Protein AF-A0A3D2BRE9-F1 (afdb_monomer)

Solvent-accessible surface area (backbone atoms only — not comparable to full-atom values): 9083 Å² total; per-residue (Å²): 138,80,83,76,56,69,71,58,54,54,52,49,55,57,50,47,76,69,38,87,58,37,47,82,47,72,35,68,54,94,92,36,84,35,29,36,36,32,42,36,52,54,60,91,90,40,70,92,50,58,50,38,30,33,51,43,78,72,48,65,41,81,94,50,60,92,70,61,49,66,65,54,53,51,49,54,48,52,51,50,40,50,74,75,64,30,33,29,40,33,40,72,44,55,60,85,46,52,70,59,51,54,51,43,44,76,70,61,36,42,79,79,50,72,42,68,75,59,42,78,56,102,87,41,70,36,36,20,38,33,34,36,30,80,72,48,81,80,78,82,79,78,78,78,77,76,77,80,82,80,84,127

Structure (mmCIF, N/CA/C/O backbone):
data_AF-A0A3D2BRE9-F1
#
_entry.id   AF-A0A3D2BRE9-F1
#
loop_
_atom_site.group_PDB
_atom_site.id
_atom_site.type_symbol
_atom_site.label_atom_id
_atom_site.label_alt_id
_atom_site.label_comp_id
_atom_site.label_asym_id
_atom_site.label_entity_id
_atom_site.label_seq_id
_atom_site.pdbx_PDB_ins_code
_atom_site.Cartn_x
_atom_site.Cartn_y
_atom_site.Cartn_z
_atom_site.occupancy
_atom_site.B_iso_or_equiv
_atom_site.auth_seq_id
_atom_site.auth_comp_id
_atom_site.auth_asym_id
_atom_site.auth_atom_id
_atom_site.pdbx_PDB_model_num
ATOM 1 N N . LEU A 1 1 ? 10.083 -6.958 -15.933 1.00 78.94 1 LEU A N 1
ATOM 2 C CA . LEU A 1 1 ? 9.522 -7.905 -14.923 1.00 78.94 1 LEU A CA 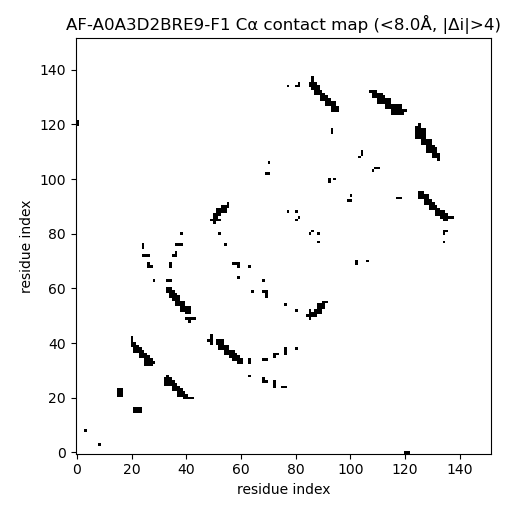1
ATOM 3 C C . LEU A 1 1 ? 8.553 -8.902 -15.558 1.00 78.94 1 LEU A C 1
ATOM 5 O O . LEU A 1 1 ? 7.577 -8.483 -16.173 1.00 78.94 1 LEU A O 1
ATOM 9 N N . SER A 1 2 ? 8.789 -10.200 -15.356 1.00 85.69 2 SER A N 1
ATOM 10 C CA . SER A 1 2 ? 7.902 -11.274 -15.829 1.00 85.69 2 SER A CA 1
ATOM 11 C C . SER A 1 2 ? 6.843 -11.644 -14.779 1.00 85.69 2 SER A C 1
ATOM 13 O O . SER A 1 2 ? 7.162 -11.668 -13.587 1.00 85.69 2 SER A O 1
ATOM 15 N N . PRO A 1 3 ? 5.593 -11.956 -15.176 1.00 85.88 3 PRO A N 1
ATOM 16 C CA . PRO A 1 3 ? 4.568 -12.409 -14.240 1.00 85.88 3 PRO A CA 1
ATOM 17 C C . PRO A 1 3 ? 4.963 -13.725 -13.548 1.00 85.88 3 PRO A C 1
ATOM 19 O O . PRO A 1 3 ? 5.436 -14.644 -14.222 1.00 85.88 3 PRO A O 1
ATOM 22 N N . PRO A 1 4 ? 4.733 -13.873 -12.229 1.00 89.38 4 PRO A N 1
ATOM 23 C CA . PRO A 1 4 ? 4.968 -15.140 -11.549 1.00 89.38 4 PRO A CA 1
ATOM 24 C C . PRO A 1 4 ? 4.041 -16.253 -12.071 1.00 89.38 4 PRO A C 1
ATOM 26 O O . PRO A 1 4 ? 2.899 -15.974 -12.453 1.00 89.38 4 PRO A O 1
ATOM 29 N N . PRO A 1 5 ? 4.459 -17.531 -12.012 1.00 95.19 5 PRO A N 1
ATOM 30 C CA . PRO A 1 5 ? 3.600 -18.651 -12.379 1.00 95.19 5 PRO A CA 1
ATOM 31 C C . PRO A 1 5 ? 2.302 -18.684 -11.563 1.00 95.19 5 PRO A C 1
ATOM 33 O O . PRO A 1 5 ? 2.294 -18.424 -10.356 1.00 95.19 5 PRO A O 1
ATOM 36 N N . ARG A 1 6 ? 1.199 -19.112 -12.188 1.00 92.88 6 ARG A N 1
ATOM 37 C CA . ARG A 1 6 ? -0.129 -19.177 -11.547 1.00 92.88 6 ARG A CA 1
ATOM 38 C C . ARG A 1 6 ? -0.126 -19.959 -10.230 1.00 92.88 6 ARG A C 1
ATOM 40 O O . ARG A 1 6 ? -0.782 -19.550 -9.278 1.00 92.88 6 ARG A O 1
ATOM 47 N N . ALA A 1 7 ? 0.618 -21.064 -10.153 1.00 95.50 7 ALA A N 1
ATOM 48 C CA . ALA A 1 7 ? 0.716 -21.869 -8.935 1.00 95.50 7 ALA A CA 1
ATOM 49 C C . ALA A 1 7 ? 1.346 -21.095 -7.760 1.00 95.50 7 ALA A C 1
ATOM 51 O O . ALA A 1 7 ? 0.926 -21.272 -6.615 1.00 95.50 7 ALA A O 1
ATOM 52 N N . VAL A 1 8 ? 2.313 -20.215 -8.044 1.00 95.12 8 VAL A N 1
ATOM 53 C CA . VAL A 1 8 ? 2.962 -19.352 -7.045 1.00 95.12 8 VAL A CA 1
ATOM 54 C C . VAL A 1 8 ? 1.962 -18.326 -6.517 1.00 95.12 8 VAL A C 1
ATOM 56 O O . VAL A 1 8 ? 1.746 -18.260 -5.308 1.00 95.12 8 VAL A O 1
ATOM 59 N N . LEU A 1 9 ? 1.273 -17.606 -7.411 1.00 92.19 9 LEU A N 1
ATOM 60 C CA . LEU A 1 9 ? 0.235 -16.642 -7.021 1.00 92.19 9 LEU A CA 1
ATOM 61 C C . LEU A 1 9 ? -0.919 -17.313 -6.264 1.00 92.19 9 LEU A C 1
ATOM 63 O O . LEU A 1 9 ? -1.397 -16.783 -5.265 1.00 92.19 9 LEU A O 1
ATOM 67 N N . GLY A 1 10 ? -1.335 -18.509 -6.689 1.00 93.00 10 GLY A N 1
ATOM 68 C CA . GLY A 1 10 ? -2.388 -19.269 -6.018 1.00 93.00 10 GLY A CA 1
ATOM 69 C C . GLY A 1 10 ? -2.035 -19.637 -4.575 1.00 93.00 10 GLY A C 1
ATOM 70 O O . GLY A 1 10 ? -2.889 -19.536 -3.697 1.00 93.00 10 GLY A O 1
ATOM 71 N N . ARG A 1 11 ? -0.782 -20.034 -4.303 1.00 95.25 11 ARG A N 1
ATOM 72 C CA . ARG A 1 11 ? -0.311 -20.272 -2.926 1.00 95.25 11 ARG A CA 1
ATOM 73 C C . ARG A 1 11 ? -0.246 -18.980 -2.119 1.00 95.25 11 ARG A C 1
ATOM 75 O O . ARG A 1 11 ? -0.704 -18.973 -0.982 1.00 95.25 11 ARG A O 1
ATOM 82 N N . TYR A 1 12 ? 0.270 -17.909 -2.717 1.00 93.56 12 TYR A N 1
ATOM 83 C CA . TYR A 1 12 ? 0.350 -16.600 -2.074 1.00 93.56 12 TYR A CA 1
ATOM 84 C C . TYR A 1 12 ? -1.026 -16.121 -1.589 1.00 93.56 12 TYR A C 1
ATOM 86 O O . TYR A 1 12 ? -1.197 -15.879 -0.397 1.00 93.56 12 TYR A O 1
ATOM 94 N N . PHE A 1 13 ? -2.032 -16.072 -2.470 1.00 92.75 13 PHE A N 1
ATOM 95 C CA . PHE A 1 13 ? -3.366 -15.595 -2.090 1.00 92.75 13 PHE A CA 1
ATOM 96 C C . PHE A 1 13 ? -4.077 -16.520 -1.096 1.00 92.75 13 PHE A C 1
ATOM 98 O O . PHE A 1 13 ? -4.782 -16.016 -0.228 1.00 92.75 13 PHE A O 1
ATOM 105 N N . ARG A 1 14 ? -3.856 -17.844 -1.156 1.00 93.94 14 ARG A N 1
ATOM 106 C CA . ARG A 1 14 ? -4.332 -18.762 -0.104 1.00 93.94 14 ARG A CA 1
ATOM 107 C C . ARG A 1 14 ? -3.723 -18.436 1.258 1.00 93.94 14 ARG A C 1
ATOM 109 O O . ARG A 1 14 ? -4.432 -18.475 2.248 1.00 93.94 14 ARG A O 1
ATOM 116 N N . GLY A 1 15 ? -2.438 -18.093 1.309 1.00 94.12 15 GLY A N 1
ATOM 117 C CA . GLY A 1 15 ? -1.802 -17.640 2.546 1.00 94.12 15 GLY A CA 1
ATOM 118 C C . GLY A 1 15 ? -2.392 -16.322 3.046 1.00 94.12 15 GLY A C 1
ATOM 119 O O . GLY A 1 15 ? -2.732 -16.216 4.217 1.00 94.12 15 GLY A O 1
ATOM 120 N N . VAL A 1 16 ? -2.579 -15.343 2.153 1.00 93.81 16 VAL A N 1
ATOM 121 C CA . VAL A 1 16 ? -3.145 -14.027 2.502 1.00 93.81 16 VAL A CA 1
ATOM 122 C C . VAL A 1 16 ? -4.501 -14.156 3.195 1.00 93.81 16 VAL A C 1
ATOM 124 O O . VAL A 1 16 ? -4.702 -13.513 4.216 1.00 93.81 16 VAL A O 1
ATOM 127 N N . VAL A 1 17 ? -5.406 -14.996 2.682 1.00 93.56 17 VAL A N 1
ATOM 128 C CA . VAL A 1 17 ? -6.760 -15.144 3.253 1.00 93.56 17 VAL A CA 1
ATOM 129 C C . VAL A 1 17 ? -6.801 -15.925 4.572 1.00 93.56 17 VAL A C 1
ATOM 131 O O . VAL A 1 17 ? -7.828 -15.915 5.240 1.00 93.56 17 VAL A O 1
ATOM 134 N N . LEU A 1 18 ? -5.717 -16.617 4.942 1.00 95.19 18 LEU A N 1
ATOM 135 C CA . LEU A 1 18 ? -5.631 -17.395 6.183 1.00 95.19 18 LEU A CA 1
ATOM 136 C C . LEU A 1 18 ? -5.021 -16.606 7.350 1.00 95.19 18 LEU A C 1
ATOM 138 O O . LEU A 1 18 ? -5.166 -17.025 8.496 1.00 95.19 18 LEU A O 1
ATOM 142 N N . VAL A 1 19 ? -4.317 -15.503 7.080 1.00 93.50 19 VAL A N 1
ATOM 143 C CA . VAL A 1 19 ? -3.635 -14.710 8.113 1.00 93.50 19 VAL A CA 1
ATOM 144 C C . VAL A 1 19 ? -4.605 -13.670 8.685 1.00 93.50 19 VAL A C 1
ATOM 146 O O . VAL A 1 19 ? -5.024 -12.792 7.934 1.00 93.50 19 VAL A O 1
ATOM 149 N N . PRO A 1 20 ? -4.932 -13.706 9.993 1.00 90.38 20 PRO A N 1
ATOM 150 C CA . PRO A 1 20 ? -5.910 -12.791 10.593 1.00 90.38 20 PRO A CA 1
ATOM 151 C C . PRO A 1 20 ? -5.552 -11.309 10.447 1.00 90.38 20 PRO A C 1
ATOM 153 O O . PRO A 1 20 ? -6.429 -10.480 10.236 1.00 90.38 20 PRO A O 1
ATOM 156 N N . GLU A 1 21 ? -4.263 -10.981 10.514 1.00 94.31 21 GLU A N 1
ATOM 157 C CA . GLU A 1 21 ? -3.732 -9.620 10.387 1.00 94.31 21 GLU A CA 1
ATOM 158 C C . GLU A 1 21 ? -3.691 -9.110 8.927 1.00 94.31 21 GLU A C 1
ATOM 160 O O . GLU A 1 21 ? -3.094 -8.068 8.641 1.00 94.31 21 GLU A O 1
ATOM 165 N N . ARG A 1 22 ? -4.283 -9.839 7.969 1.00 96.06 22 ARG A N 1
ATOM 166 C CA . ARG A 1 22 ? -4.371 -9.440 6.558 1.00 96.06 22 ARG A CA 1
ATOM 167 C C . ARG A 1 22 ? -5.822 -9.390 6.099 1.00 96.06 22 ARG A C 1
ATOM 169 O O . ARG A 1 22 ? -6.539 -10.384 6.125 1.00 96.06 22 ARG A O 1
ATOM 176 N N . HIS A 1 23 ? -6.220 -8.244 5.559 1.00 96.75 23 HIS A N 1
ATOM 177 C CA . HIS A 1 23 ? -7.533 -8.052 4.945 1.00 96.75 23 HIS A CA 1
ATOM 178 C C . HIS A 1 23 ? -7.337 -7.913 3.439 1.00 96.75 23 HIS A C 1
ATOM 180 O O . HIS A 1 23 ? -6.647 -6.997 2.986 1.00 96.75 23 HIS A O 1
ATOM 186 N N . LEU A 1 24 ? -7.920 -8.823 2.658 1.00 97.56 24 LEU A N 1
ATOM 187 C CA . LEU A 1 24 ? -7.870 -8.790 1.197 1.00 97.56 24 LEU A CA 1
ATOM 188 C C . LEU A 1 24 ? -9.141 -8.152 0.637 1.00 97.56 24 LEU A C 1
ATOM 190 O O . LEU A 1 24 ? -10.239 -8.669 0.827 1.00 97.56 24 LEU A O 1
ATOM 194 N N . PHE A 1 25 ? -8.974 -7.080 -0.130 1.00 97.94 25 PHE A N 1
ATOM 195 C CA . PHE A 1 25 ? -10.048 -6.431 -0.870 1.00 97.94 25 PHE A CA 1
ATOM 196 C C . PHE A 1 25 ? -9.896 -6.756 -2.350 1.00 97.94 25 PHE A C 1
ATOM 198 O O . PHE A 1 25 ? -8.788 -6.712 -2.890 1.00 97.94 25 PHE A O 1
ATOM 205 N N . VAL A 1 26 ? -11.009 -7.059 -3.016 1.00 97.62 26 VAL A N 1
ATOM 206 C CA . VAL A 1 26 ? -11.037 -7.354 -4.452 1.00 97.62 26 VAL A CA 1
ATOM 2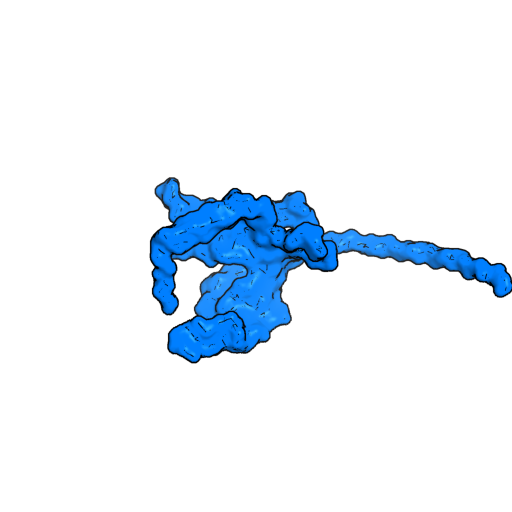07 C C . VAL A 1 26 ? -11.975 -6.404 -5.179 1.00 97.62 26 VAL A C 1
ATOM 209 O O . VAL A 1 26 ? -13.105 -6.171 -4.756 1.00 97.62 26 VAL A O 1
ATOM 212 N N . GLY A 1 27 ? -11.496 -5.851 -6.288 1.00 97.19 27 GLY A N 1
ATOM 213 C CA . GLY A 1 27 ? -12.297 -5.043 -7.199 1.00 97.19 27 GLY A CA 1
ATOM 214 C C . GLY A 1 27 ? -12.854 -5.935 -8.296 1.00 97.19 27 GLY A C 1
ATOM 215 O O . GLY A 1 27 ? -12.098 -6.702 -8.900 1.00 97.19 27 GLY A O 1
ATOM 216 N N . ARG A 1 28 ? -14.159 -5.846 -8.553 1.00 96.44 28 ARG A N 1
ATOM 217 C CA . ARG A 1 28 ? -14.823 -6.581 -9.634 1.00 96.44 28 ARG A CA 1
ATOM 218 C C . ARG A 1 28 ? -15.253 -5.642 -10.753 1.00 96.44 28 ARG A C 1
ATOM 220 O O . ARG A 1 28 ? -15.712 -4.536 -10.482 1.00 96.44 28 ARG A O 1
ATOM 227 N N . LEU A 1 29 ? -15.111 -6.114 -11.986 1.00 95.75 29 LEU A N 1
ATOM 228 C CA . LEU A 1 29 ? -15.649 -5.496 -13.195 1.00 95.75 29 LEU A CA 1
ATOM 229 C C . LEU A 1 29 ? -16.282 -6.612 -14.024 1.00 95.75 29 LEU A C 1
ATOM 231 O O . LEU A 1 29 ? -15.617 -7.621 -14.257 1.00 95.75 29 LEU A O 1
ATOM 235 N N . GLU A 1 30 ? -17.556 -6.453 -14.393 1.00 89.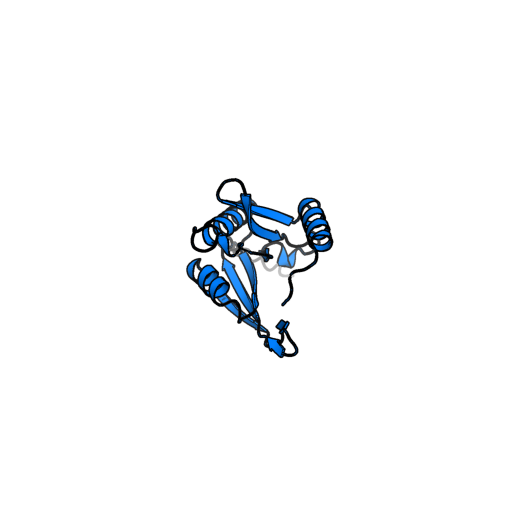31 30 GLU A N 1
ATOM 236 C CA . GLU A 1 30 ? -18.322 -7.459 -15.154 1.00 89.31 30 GLU A CA 1
ATOM 237 C C . GLU A 1 30 ? -18.182 -8.870 -14.541 1.00 89.31 30 GLU A C 1
ATOM 239 O O . GLU A 1 30 ? -17.735 -9.820 -15.180 1.00 89.31 30 GLU A O 1
ATOM 244 N N . ASP A 1 31 ? -18.447 -8.967 -13.231 1.00 88.75 31 ASP A N 1
ATOM 245 C CA . ASP A 1 31 ? -18.355 -10.173 -12.386 1.00 88.75 31 ASP A CA 1
ATOM 246 C C . ASP A 1 31 ? -16.978 -10.839 -12.251 1.00 88.75 31 ASP A C 1
ATOM 248 O O . ASP A 1 31 ? -16.807 -11.793 -11.481 1.00 88.75 31 ASP A O 1
ATOM 252 N N . ARG A 1 32 ? -15.941 -10.288 -12.879 1.00 94.75 32 ARG A N 1
ATOM 253 C CA . ARG A 1 32 ? -14.572 -10.808 -12.808 1.00 94.75 32 ARG A CA 1
ATOM 254 C C . ARG A 1 32 ? -13.749 -10.027 -11.799 1.00 94.75 32 ARG A C 1
ATOM 256 O O . ARG A 1 32 ? -13.808 -8.803 -11.741 1.00 94.75 32 ARG A O 1
ATOM 263 N N . VAL A 1 33 ? -12.930 -10.733 -11.018 1.00 95.38 33 VAL A N 1
ATOM 264 C CA . VAL A 1 33 ? -11.913 -10.081 -10.181 1.00 95.38 33 VAL A CA 1
ATOM 265 C C . VAL A 1 33 ? -10.898 -9.406 -11.100 1.00 95.38 33 VAL A C 1
ATOM 267 O O . VAL A 1 33 ? -10.232 -10.063 -11.901 1.00 95.38 33 VAL A O 1
ATOM 270 N N . ALA A 1 34 ? -10.810 -8.088 -10.978 1.00 96.56 34 ALA A N 1
ATOM 271 C CA . ALA A 1 34 ? -10.058 -7.208 -11.860 1.00 96.56 34 ALA A CA 1
ATOM 272 C C . ALA A 1 34 ? -8.947 -6.447 -11.124 1.00 96.56 34 ALA A C 1
ATOM 274 O O . ALA A 1 34 ? -8.034 -5.911 -11.748 1.00 96.56 34 ALA A O 1
ATOM 275 N N . ALA A 1 35 ? -9.010 -6.395 -9.796 1.00 96.81 35 ALA A N 1
ATOM 276 C CA . ALA A 1 35 ? -8.034 -5.715 -8.961 1.00 96.81 35 ALA A CA 1
ATOM 277 C C . ALA A 1 35 ? -8.002 -6.331 -7.563 1.00 96.81 35 ALA A C 1
ATOM 279 O O . ALA A 1 35 ? -8.981 -6.950 -7.133 1.00 96.81 35 ALA A O 1
ATOM 280 N N . ALA A 1 36 ? -6.909 -6.116 -6.842 1.00 97.25 36 ALA A N 1
ATOM 281 C CA . ALA A 1 36 ? -6.855 -6.393 -5.415 1.00 97.25 36 ALA A CA 1
ATOM 282 C C . ALA A 1 36 ? -5.955 -5.396 -4.693 1.00 97.25 36 ALA A C 1
ATOM 284 O O . ALA A 1 36 ? -5.077 -4.789 -5.305 1.00 97.25 36 ALA A O 1
ATOM 285 N N . ILE A 1 37 ? -6.180 -5.260 -3.391 1.00 98.19 37 ILE A N 1
ATOM 286 C CA . ILE A 1 37 ? -5.325 -4.535 -2.454 1.00 98.19 37 ILE A CA 1
ATOM 287 C C . ILE A 1 37 ? -5.425 -5.209 -1.086 1.00 98.19 37 ILE A C 1
ATOM 289 O O . ILE A 1 37 ? -6.442 -5.831 -0.768 1.00 98.19 37 ILE A O 1
ATOM 293 N N . GLN A 1 38 ? -4.373 -5.112 -0.282 1.00 98.25 38 GLN A N 1
ATOM 294 C CA . GLN A 1 38 ? -4.364 -5.630 1.080 1.00 98.25 38 GLN A CA 1
ATOM 295 C C . GLN A 1 38 ? -4.192 -4.507 2.097 1.00 98.25 38 GLN A C 1
ATOM 297 O O . GLN A 1 38 ? -3.393 -3.593 1.889 1.00 98.25 38 GLN A O 1
ATOM 302 N N . LEU A 1 39 ? -4.890 -4.647 3.221 1.00 98.44 39 LEU A N 1
ATOM 303 C CA . LEU A 1 39 ? -4.546 -3.995 4.478 1.00 98.44 39 LEU A CA 1
ATOM 304 C C . LEU A 1 39 ? -3.796 -5.006 5.341 1.00 98.44 39 LEU A C 1
ATOM 306 O O . LEU A 1 39 ? -4.313 -6.088 5.620 1.00 98.44 39 LEU A O 1
ATOM 310 N N . GLN A 1 40 ? -2.587 -4.655 5.752 1.00 97.88 40 GLN A N 1
ATOM 311 C CA . GLN A 1 40 ? -1.774 -5.444 6.661 1.00 97.88 40 GLN A CA 1
ATOM 312 C C . GLN A 1 40 ? -1.685 -4.728 8.008 1.00 97.88 40 GLN A C 1
ATOM 314 O O . GLN A 1 40 ? -1.162 -3.614 8.105 1.00 97.88 40 GLN A O 1
ATOM 319 N N . GLU A 1 41 ? -2.195 -5.387 9.039 1.00 97.25 41 GLU A N 1
ATOM 320 C CA . GLU A 1 41 ? -2.098 -4.944 10.423 1.00 97.25 41 GLU A CA 1
ATOM 321 C C . GLU A 1 41 ? -0.681 -5.202 10.966 1.00 97.25 41 GLU A C 1
ATOM 323 O O . GLU A 1 41 ? 0.004 -6.135 10.520 1.00 97.25 41 GLU A O 1
ATOM 328 N N . PRO A 1 42 ? -0.192 -4.370 11.901 1.00 95.06 42 PRO A N 1
ATOM 329 C CA . PRO A 1 42 ? 1.078 -4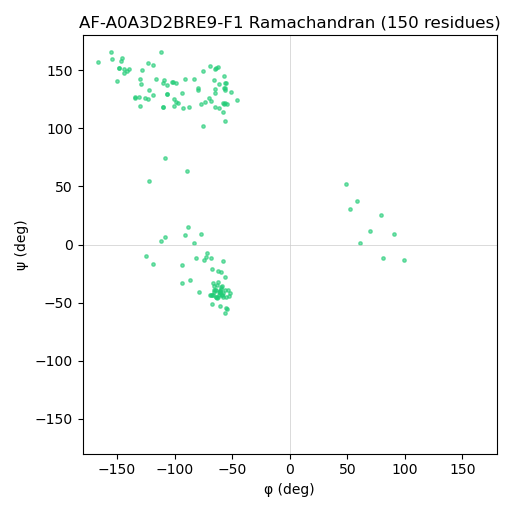.625 12.559 1.00 95.06 42 PRO A CA 1
ATOM 330 C C . PRO A 1 42 ? 0.995 -5.912 13.399 1.00 95.06 42 PRO A C 1
ATOM 332 O O . PRO A 1 42 ? -0.070 -6.248 13.924 1.00 95.06 42 PRO A O 1
ATOM 335 N N . PRO A 1 43 ? 2.113 -6.635 13.584 1.00 91.62 43 PRO A N 1
ATOM 336 C CA . PRO A 1 43 ? 2.156 -7.775 14.490 1.00 91.62 43 PRO A CA 1
ATOM 337 C C . PRO A 1 43 ? 1.700 -7.396 15.905 1.00 91.62 43 PRO A C 1
ATOM 339 O O . PRO A 1 43 ? 2.106 -6.362 16.436 1.00 91.62 43 PRO A O 1
ATOM 342 N N . ARG A 1 44 ? 0.912 -8.265 16.552 1.00 88.19 44 ARG A N 1
ATOM 343 C CA . ARG A 1 44 ? 0.351 -8.015 17.897 1.00 88.19 44 ARG A CA 1
ATOM 344 C C . ARG A 1 44 ? 1.403 -7.788 18.986 1.00 88.19 44 ARG A C 1
ATOM 346 O O . ARG A 1 44 ? 1.104 -7.173 19.999 1.00 88.19 44 ARG A O 1
ATOM 353 N N . ASN A 1 45 ? 2.621 -8.284 18.783 1.00 91.88 45 ASN A N 1
ATOM 354 C CA . ASN A 1 45 ? 3.749 -8.095 19.695 1.00 91.88 45 ASN A CA 1
ATOM 355 C C . ASN A 1 45 ? 4.489 -6.755 19.494 1.00 91.88 45 ASN A C 1
ATOM 357 O O . ASN A 1 45 ? 5.470 -6.504 20.188 1.00 91.88 45 ASN A O 1
ATOM 361 N N . ASN A 1 46 ? 4.054 -5.897 18.563 1.00 91.12 46 ASN A N 1
ATOM 362 C CA . ASN A 1 46 ? 4.662 -4.593 18.295 1.00 91.12 46 ASN A CA 1
ATOM 363 C C . ASN A 1 46 ? 3.763 -3.444 18.773 1.00 91.12 46 ASN A C 1
ATOM 365 O O . ASN A 1 46 ? 3.143 -2.732 17.982 1.00 91.12 46 ASN A O 1
ATOM 369 N N . GLU A 1 47 ? 3.722 -3.240 20.088 1.00 91.25 47 GLU A N 1
ATOM 370 C CA . GLU A 1 47 ? 2.889 -2.205 20.712 1.00 91.25 47 GLU A CA 1
ATOM 371 C C . GLU A 1 47 ? 3.237 -0.786 20.238 1.00 91.25 47 GLU A C 1
ATOM 373 O O . GLU A 1 47 ? 2.349 0.033 20.004 1.00 91.25 47 GLU A O 1
ATOM 378 N N . ALA A 1 48 ? 4.526 -0.492 20.038 1.00 93.31 48 ALA A N 1
ATOM 379 C CA . ALA A 1 48 ? 4.985 0.841 19.646 1.00 93.31 48 ALA A CA 1
ATOM 380 C C . ALA A 1 48 ? 4.428 1.279 18.277 1.00 93.31 48 ALA A C 1
ATOM 382 O O . ALA A 1 48 ? 4.157 2.463 18.062 1.00 93.31 48 ALA A O 1
ATOM 383 N N . GLN A 1 49 ? 4.220 0.329 17.360 1.00 93.88 49 GLN A N 1
ATOM 384 C CA . GLN A 1 49 ? 3.715 0.588 16.006 1.00 93.88 49 GLN A CA 1
ATOM 385 C C . GLN A 1 49 ? 2.270 0.120 15.796 1.00 93.88 49 GLN A C 1
ATOM 387 O O . GLN A 1 49 ? 1.746 0.250 14.691 1.00 93.88 49 GLN A O 1
ATOM 392 N N . ALA A 1 50 ? 1.586 -0.334 16.853 1.00 94.38 50 ALA A N 1
ATOM 393 C CA . ALA A 1 50 ? 0.194 -0.792 16.801 1.00 94.38 50 ALA A CA 1
ATOM 394 C C . ALA A 1 50 ? -0.794 0.275 16.283 1.00 94.38 50 ALA A C 1
ATOM 396 O O . ALA A 1 50 ? -1.927 -0.025 15.928 1.00 94.38 50 ALA A O 1
ATOM 397 N N . HIS A 1 51 ? -0.368 1.537 16.229 1.00 95.19 51 HIS A N 1
ATOM 398 C CA . HIS A 1 51 ? -1.174 2.664 15.784 1.00 95.19 51 HIS A CA 1
ATOM 399 C C . HIS A 1 51 ? -1.263 2.828 14.255 1.00 95.19 51 HIS A C 1
ATOM 401 O O . HIS A 1 51 ? -2.069 3.639 13.784 1.00 95.19 51 HIS A O 1
ATOM 407 N N . SER A 1 52 ? -0.444 2.112 13.479 1.00 96.94 52 SER A N 1
ATOM 408 C CA . SER A 1 52 ? -0.376 2.249 12.020 1.00 96.94 52 SER A CA 1
ATOM 409 C C . SER A 1 52 ? -0.487 0.908 11.308 1.00 96.94 52 SER A C 1
ATOM 411 O O . SER A 1 52 ? 0.177 -0.050 11.694 1.00 96.94 52 SER A O 1
ATOM 413 N N . ALA A 1 53 ? -1.255 0.879 10.222 1.00 98.12 53 ALA A N 1
ATOM 414 C CA . ALA A 1 53 ? -1.354 -0.267 9.325 1.00 98.12 53 ALA A CA 1
ATOM 415 C C . ALA A 1 53 ? -0.737 0.052 7.953 1.00 98.12 53 ALA A C 1
ATOM 417 O O . ALA A 1 53 ? -0.454 1.210 7.631 1.00 98.12 53 ALA A O 1
ATOM 418 N N . THR A 1 54 ? -0.503 -0.981 7.145 1.00 98.38 54 THR A N 1
ATOM 419 C CA . THR A 1 54 ? 0.174 -0.858 5.847 1.00 98.38 54 THR A CA 1
ATOM 420 C C . THR A 1 54 ? -0.734 -1.306 4.709 1.00 98.38 54 THR A C 1
ATOM 422 O O . THR A 1 54 ? -1.281 -2.406 4.735 1.00 98.38 54 THR A O 1
ATOM 425 N N . LEU A 1 55 ? -0.874 -0.465 3.689 1.00 98.12 55 LEU A N 1
ATOM 426 C CA . LEU A 1 55 ? -1.439 -0.837 2.397 1.00 98.12 55 LEU A CA 1
ATOM 427 C C . LEU A 1 55 ? -0.367 -1.557 1.584 1.00 98.12 55 LEU A C 1
ATOM 429 O O . LEU A 1 55 ? 0.761 -1.082 1.466 1.00 98.12 55 LEU A O 1
ATOM 433 N N . THR A 1 56 ? -0.711 -2.690 0.984 1.00 97.12 56 THR A N 1
ATOM 434 C CA . THR A 1 56 ? 0.235 -3.423 0.141 1.00 97.12 56 THR A CA 1
ATOM 435 C C . THR A 1 56 ? -0.453 -4.112 -1.024 1.00 97.12 56 THR A C 1
ATOM 437 O O . THR A 1 56 ? -1.655 -4.379 -1.005 1.00 97.12 56 THR A O 1
ATOM 440 N N . THR A 1 57 ? 0.343 -4.442 -2.042 1.00 94.50 57 THR A N 1
ATOM 441 C CA . THR A 1 57 ? -0.062 -5.331 -3.136 1.00 94.50 57 THR A CA 1
ATOM 442 C C . THR A 1 57 ? -1.295 -4.814 -3.892 1.00 94.50 57 THR A C 1
ATOM 444 O O . THR A 1 57 ? -2.155 -5.591 -4.302 1.00 94.50 57 THR A O 1
ATOM 447 N N . LEU A 1 58 ? -1.387 -3.492 -4.084 1.00 96.12 58 LEU A N 1
ATOM 448 C CA . LEU A 1 58 ? -2.369 -2.914 -4.998 1.00 96.12 58 LEU A CA 1
ATOM 449 C C . LEU A 1 58 ? -1.997 -3.287 -6.434 1.00 96.12 58 LEU A C 1
ATOM 451 O O . LEU A 1 58 ? -0.911 -2.957 -6.911 1.00 96.12 58 LEU A O 1
ATOM 455 N N . PHE A 1 59 ? -2.923 -3.917 -7.147 1.00 93.12 59 PHE A N 1
ATOM 456 C CA . PHE A 1 59 ? -2.831 -4.065 -8.592 1.00 93.12 59 PHE A CA 1
ATOM 457 C C . PHE A 1 59 ? -4.204 -3.904 -9.239 1.00 93.12 59 PHE A C 1
ATOM 459 O O . PHE A 1 59 ? -5.226 -4.284 -8.670 1.00 93.12 59 PHE A O 1
ATOM 466 N N . VAL A 1 60 ? -4.208 -3.386 -10.466 1.00 95.25 60 VAL A N 1
ATOM 467 C CA . VAL A 1 60 ? -5.379 -3.349 -11.347 1.00 95.25 60 VAL A CA 1
ATOM 468 C C . VAL A 1 60 ? -4.980 -3.994 -12.666 1.00 95.25 60 VAL A C 1
ATOM 470 O O . VAL A 1 60 ? -3.970 -3.610 -13.274 1.00 95.25 60 VAL A O 1
ATOM 473 N N . ALA A 1 61 ? -5.753 -4.991 -13.091 1.00 93.81 61 ALA A N 1
ATOM 474 C CA . ALA A 1 61 ? -5.547 -5.677 -14.355 1.00 93.81 61 ALA A CA 1
ATOM 475 C C . ALA A 1 61 ? -5.571 -4.659 -15.510 1.00 93.81 61 ALA A C 1
ATOM 477 O O . ALA A 1 61 ? -6.411 -3.760 -15.489 1.00 93.81 61 ALA A O 1
ATOM 478 N N . PRO A 1 62 ? -4.683 -4.775 -16.519 1.00 93.00 62 PRO A N 1
ATOM 479 C CA . PRO A 1 62 ? -4.579 -3.779 -17.588 1.00 93.00 62 PRO A CA 1
ATOM 480 C C . PRO A 1 62 ? -5.912 -3.449 -18.272 1.00 93.00 62 PRO A C 1
ATOM 482 O O . PRO A 1 62 ? -6.217 -2.278 -18.456 1.00 93.00 62 PRO A O 1
ATOM 485 N N . TRP A 1 63 ? -6.737 -4.466 -18.546 1.00 94.38 63 TRP A N 1
ATOM 486 C CA . TRP A 1 63 ? -8.054 -4.331 -19.182 1.00 94.38 63 TRP A CA 1
ATOM 487 C C . TRP A 1 63 ? -9.114 -3.633 -18.315 1.00 94.38 63 TRP A C 1
ATOM 489 O O . TRP A 1 63 ? -10.171 -3.288 -18.821 1.00 94.38 63 TRP A O 1
ATOM 499 N N . ALA A 1 64 ? -8.851 -3.432 -17.022 1.00 95.25 64 ALA A N 1
ATOM 500 C CA . ALA A 1 64 ? -9.780 -2.813 -16.077 1.00 95.25 64 ALA A CA 1
ATOM 501 C C . ALA A 1 64 ? -9.316 -1.429 -15.588 1.00 95.25 64 ALA A C 1
ATOM 503 O O . ALA A 1 64 ? -9.948 -0.818 -14.718 1.00 95.25 64 ALA A O 1
ATOM 504 N N . ARG A 1 65 ? -8.190 -0.922 -16.107 1.00 93.44 65 ARG A N 1
ATOM 505 C CA . ARG A 1 65 ? -7.706 0.432 -15.798 1.00 93.44 65 ARG A CA 1
ATOM 506 C C . ARG A 1 65 ? -8.631 1.477 -16.427 1.00 93.44 65 ARG A C 1
ATOM 508 O O . ARG A 1 65 ? -9.311 1.201 -17.402 1.00 93.44 65 ARG A O 1
ATOM 515 N N . GLY A 1 66 ? -8.689 2.669 -15.835 1.00 92.50 66 GLY A N 1
ATOM 516 C CA . GLY A 1 66 ? -9.590 3.740 -16.284 1.00 92.50 66 GLY A CA 1
ATOM 517 C C . GLY A 1 66 ? -11.041 3.619 -15.795 1.00 92.50 66 GLY A C 1
ATOM 518 O O . GLY A 1 66 ? -11.766 4.602 -15.832 1.00 92.50 66 GLY A O 1
ATOM 519 N N . HIS A 1 67 ? -11.451 2.481 -15.223 1.00 94.69 67 HIS A N 1
ATOM 520 C CA . HIS A 1 67 ? -12.812 2.273 -14.695 1.00 94.69 67 HIS A CA 1
ATOM 521 C C . HIS A 1 67 ? -12.997 2.692 -13.219 1.00 94.69 67 HIS A C 1
ATOM 523 O O . HIS A 1 67 ? -13.947 2.278 -12.558 1.00 94.69 67 HIS A O 1
ATOM 529 N N . GLY A 1 68 ? -12.062 3.460 -12.649 1.00 94.62 68 GLY A N 1
ATOM 530 C CA . GLY A 1 68 ? -12.170 3.968 -11.271 1.00 94.62 68 GLY A CA 1
ATOM 531 C C . GLY A 1 68 ? -12.048 2.918 -10.151 1.00 94.62 68 GLY A C 1
ATOM 532 O O . GLY A 1 68 ? -12.308 3.230 -8.991 1.00 94.62 68 GLY A O 1
ATOM 533 N N . ILE A 1 69 ? -11.631 1.681 -10.454 1.00 96.06 69 ILE A N 1
ATOM 534 C CA . ILE A 1 69 ? -11.538 0.590 -9.461 1.00 96.06 69 ILE A CA 1
ATOM 535 C C . ILE A 1 69 ? -10.464 0.870 -8.398 1.00 96.06 69 ILE A C 1
ATOM 537 O O . ILE A 1 69 ? -10.695 0.625 -7.217 1.00 96.06 69 ILE A O 1
ATOM 541 N N . GLY A 1 70 ? -9.305 1.400 -8.805 1.00 95.88 70 GLY A N 1
ATOM 542 C CA . GLY A 1 70 ? -8.184 1.706 -7.906 1.00 95.88 70 GLY A CA 1
ATOM 543 C C . GLY A 1 70 ? -8.567 2.649 -6.756 1.00 95.88 70 GLY A C 1
ATOM 544 O O . GLY A 1 70 ? -8.469 2.232 -5.602 1.00 95.88 70 GLY A O 1
ATOM 545 N N . PRO A 1 71 ? -9.068 3.869 -7.041 1.00 96.94 71 PRO A N 1
ATOM 546 C CA . PRO A 1 71 ? -9.538 4.792 -6.007 1.00 96.94 71 PRO A CA 1
ATOM 547 C C . PRO A 1 71 ? -10.569 4.172 -5.055 1.00 96.94 71 PRO A C 1
ATOM 549 O O . PRO A 1 71 ? -10.453 4.313 -3.841 1.00 96.94 71 PRO A O 1
ATOM 552 N N . ARG A 1 72 ? -11.549 3.428 -5.591 1.00 97.19 72 ARG A N 1
ATOM 553 C CA . ARG A 1 72 ? -12.599 2.782 -4.784 1.00 97.19 72 ARG A CA 1
ATOM 554 C C . ARG A 1 72 ? -12.039 1.722 -3.838 1.00 97.19 72 ARG A C 1
ATOM 556 O O . ARG A 1 72 ? -12.497 1.618 -2.704 1.00 97.19 72 ARG A O 1
ATOM 563 N N . LEU A 1 73 ? -11.052 0.949 -4.289 1.00 97.75 73 LEU A N 1
ATOM 564 C CA . LEU A 1 73 ? -10.375 -0.034 -3.446 1.00 97.75 73 LEU A CA 1
ATOM 565 C C . LEU A 1 73 ? -9.562 0.622 -2.332 1.00 97.75 73 LEU A C 1
ATOM 567 O O . LEU A 1 73 ? -9.626 0.163 -1.196 1.00 97.75 73 LEU A O 1
ATOM 571 N N . ILE A 1 74 ? -8.824 1.691 -2.638 1.00 98.38 74 ILE A N 1
ATOM 572 C CA . ILE A 1 74 ? -8.051 2.420 -1.625 1.00 98.38 74 ILE A CA 1
ATOM 573 C C . ILE A 1 74 ? -8.997 3.008 -0.573 1.00 98.38 74 ILE A C 1
ATOM 575 O O . ILE A 1 74 ? -8.763 2.807 0.615 1.00 98.38 74 ILE A O 1
ATOM 579 N N . GLN A 1 75 ? -10.104 3.631 -0.991 1.00 98.12 75 GLN A N 1
ATOM 580 C CA . GLN A 1 75 ? -11.115 4.153 -0.068 1.00 98.12 75 GLN A CA 1
ATOM 581 C C . GLN A 1 75 ? -11.682 3.058 0.849 1.00 98.12 75 GLN A C 1
ATOM 583 O O . GLN A 1 75 ? -11.734 3.251 2.059 1.00 98.12 75 GLN A O 1
ATOM 588 N N . ALA A 1 76 ? -12.023 1.885 0.301 1.00 98.38 76 ALA A N 1
ATOM 589 C CA . ALA A 1 76 ? -12.517 0.761 1.099 1.00 98.38 76 ALA A CA 1
ATOM 590 C C . ALA A 1 76 ? -11.498 0.296 2.156 1.00 98.38 76 ALA A C 1
ATOM 592 O O . ALA A 1 76 ? -11.875 -0.053 3.277 1.00 98.38 76 ALA A O 1
ATOM 593 N N . VAL A 1 77 ? -10.201 0.324 1.828 1.00 98.50 77 VAL A N 1
ATOM 594 C CA . VAL A 1 77 ? -9.149 0.033 2.808 1.00 98.50 77 VAL A CA 1
ATOM 595 C C . VAL A 1 77 ? -9.051 1.128 3.866 1.00 98.50 77 VAL A C 1
ATOM 597 O O . VAL A 1 77 ? -8.918 0.810 5.048 1.00 98.50 77 VAL A O 1
ATOM 600 N N . GLU A 1 78 ? -9.109 2.404 3.479 1.00 98.50 78 GLU A N 1
ATOM 601 C CA . GLU A 1 78 ? -9.087 3.504 4.445 1.00 98.50 78 GLU A CA 1
ATOM 602 C C . GLU A 1 78 ? -10.248 3.417 5.435 1.00 98.50 78 GLU A C 1
ATOM 604 O O . GLU A 1 78 ? -10.041 3.596 6.636 1.00 98.50 78 GLU A O 1
ATOM 609 N N . ASP A 1 79 ? -11.450 3.116 4.947 1.00 98.25 79 ASP A N 1
ATOM 610 C CA . ASP A 1 79 ? -12.645 2.980 5.777 1.00 98.25 79 ASP A CA 1
ATOM 611 C C . ASP A 1 79 ? -12.486 1.822 6.760 1.00 98.25 79 ASP A C 1
ATOM 613 O O . ASP A 1 79 ? -12.649 2.012 7.968 1.00 98.25 79 ASP A O 1
ATOM 617 N N . ARG A 1 80 ? -12.011 0.664 6.284 1.00 98.06 80 ARG A N 1
ATOM 618 C CA . ARG A 1 80 ? -11.712 -0.464 7.170 1.00 98.06 80 ARG A CA 1
ATOM 619 C C . ARG A 1 80 ? -10.644 -0.125 8.207 1.00 98.06 80 ARG A C 1
ATOM 621 O O . ARG A 1 80 ? -10.767 -0.496 9.372 1.00 98.06 80 ARG A O 1
ATOM 628 N N . ALA A 1 81 ? -9.593 0.586 7.813 1.00 98.00 81 ALA A N 1
ATOM 629 C CA . ALA A 1 81 ? -8.539 0.986 8.735 1.00 98.00 81 ALA A CA 1
ATOM 630 C C . ALA A 1 81 ? -9.055 1.970 9.803 1.00 98.00 81 ALA A C 1
ATOM 632 O O . ALA A 1 81 ? -8.656 1.874 10.966 1.00 98.00 81 ALA A O 1
ATOM 633 N N . ARG A 1 82 ? -9.984 2.871 9.446 1.00 97.38 82 ARG A N 1
ATOM 634 C CA . ARG A 1 82 ? -10.673 3.752 10.407 1.00 97.38 82 ARG A CA 1
ATOM 635 C C . ARG A 1 82 ? -11.533 2.957 11.389 1.00 97.38 82 ARG A C 1
ATOM 637 O O . ARG A 1 82 ? -11.453 3.232 12.587 1.00 97.38 82 ARG A O 1
ATOM 644 N N . GLU A 1 83 ? -12.303 1.981 10.907 1.00 97.19 83 GLU A N 1
ATOM 645 C CA . GLU A 1 83 ? -13.129 1.088 11.740 1.00 97.19 83 GLU A CA 1
ATOM 646 C C . GLU A 1 83 ? -12.292 0.308 12.757 1.00 97.19 83 GLU A C 1
ATOM 648 O O . GLU A 1 83 ? -12.658 0.221 13.927 1.00 97.19 83 GLU A O 1
ATOM 653 N N . LEU A 1 84 ? -11.139 -0.210 12.323 1.00 95.81 84 LEU A N 1
ATOM 654 C CA . LEU A 1 84 ? -10.194 -0.936 13.178 1.00 95.81 84 LEU A CA 1
ATOM 655 C C . LEU A 1 84 ? -9.438 -0.022 14.157 1.00 95.81 84 LEU A C 1
ATOM 657 O O . LEU A 1 84 ? -8.737 -0.501 15.043 1.00 95.81 84 LEU A O 1
ATOM 661 N N . GLY A 1 85 ? -9.596 1.296 14.035 1.00 95.50 85 GLY A N 1
ATOM 662 C CA . GLY A 1 85 ? -9.044 2.261 14.976 1.00 95.50 85 GLY A CA 1
ATOM 663 C C . GLY A 1 85 ? -7.643 2.768 14.644 1.00 95.50 85 GLY A C 1
ATOM 664 O O . GLY A 1 85 ? -7.070 3.495 15.457 1.00 95.50 85 GLY A O 1
ATOM 665 N N . TYR A 1 86 ? -7.111 2.462 13.459 1.00 97.12 86 TYR A N 1
ATOM 666 C CA . TYR A 1 86 ? -5.782 2.914 13.059 1.00 97.12 86 TYR A CA 1
ATOM 667 C C . TYR A 1 86 ? -5.715 4.434 12.894 1.00 97.12 86 TYR A C 1
ATOM 669 O O . TYR A 1 86 ? -6.639 5.090 12.404 1.00 97.12 86 TYR A O 1
ATOM 677 N N . LEU A 1 87 ? -4.585 5.006 13.307 1.00 96.94 87 LEU A N 1
ATOM 678 C CA . LEU A 1 87 ? -4.323 6.441 13.204 1.00 96.94 87 LEU A CA 1
ATOM 679 C C . LEU A 1 87 ? -3.729 6.814 11.850 1.00 96.94 87 LEU A C 1
ATOM 681 O O . LEU A 1 87 ? -3.940 7.931 11.375 1.00 96.94 87 LEU A O 1
ATOM 685 N N . ARG A 1 88 ? -2.975 5.892 11.243 1.00 97.50 88 ARG A N 1
ATOM 686 C CA . ARG A 1 88 ? -2.222 6.132 10.012 1.00 97.50 88 ARG A CA 1
ATOM 687 C C . ARG A 1 88 ? -2.212 4.907 9.107 1.00 97.50 88 ARG A C 1
ATOM 689 O O . ARG A 1 88 ? -2.163 3.777 9.594 1.00 97.50 88 ARG A O 1
ATOM 696 N N . LEU A 1 89 ? -2.193 5.161 7.802 1.00 98.44 89 LEU A N 1
ATOM 697 C CA . LEU A 1 89 ? -1.829 4.179 6.788 1.00 98.44 89 LEU A CA 1
ATOM 698 C C . LEU A 1 89 ? -0.498 4.536 6.156 1.00 98.44 89 LEU A C 1
ATOM 700 O O . LEU A 1 89 ? -0.259 5.702 5.849 1.00 98.44 89 LEU A O 1
ATOM 704 N N . ASN A 1 90 ? 0.322 3.519 5.927 1.00 98.50 90 ASN A N 1
ATOM 705 C CA . ASN A 1 90 ? 1.591 3.631 5.222 1.00 98.50 90 ASN A CA 1
ATOM 706 C C . ASN A 1 90 ? 1.564 2.762 3.964 1.00 98.50 90 ASN A C 1
ATOM 708 O O . ASN A 1 90 ? 0.851 1.759 3.920 1.00 98.50 90 ASN A O 1
ATOM 712 N N . PHE A 1 91 ? 2.359 3.122 2.964 1.00 98.44 91 PHE A N 1
ATOM 713 C CA . PHE A 1 91 ? 2.739 2.210 1.889 1.00 98.44 91 PHE A CA 1
ATOM 714 C C . PHE A 1 91 ? 4.057 2.652 1.268 1.00 98.44 91 PHE A C 1
ATOM 716 O O . PHE A 1 91 ? 4.515 3.781 1.464 1.00 98.44 91 PHE A O 1
ATOM 723 N N . ASP A 1 92 ? 4.642 1.757 0.492 1.00 98.38 92 ASP A N 1
ATOM 724 C CA . ASP A 1 92 ? 5.810 2.019 -0.324 1.00 98.38 92 ASP A CA 1
ATOM 725 C C . ASP A 1 92 ? 5.564 1.584 -1.770 1.00 98.38 92 ASP A C 1
ATOM 727 O O . ASP A 1 92 ? 4.755 0.697 -2.062 1.00 98.38 92 ASP A O 1
ATOM 731 N N . VAL A 1 93 ? 6.223 2.267 -2.700 1.00 97.81 93 VAL A N 1
ATOM 732 C CA . VAL A 1 93 ? 6.051 2.032 -4.132 1.00 97.81 93 VAL A CA 1
ATOM 733 C C . VAL A 1 93 ? 7.344 2.343 -4.875 1.00 97.81 93 VAL A C 1
ATOM 735 O O . VAL A 1 93 ? 8.017 3.325 -4.578 1.00 97.81 93 VAL A O 1
ATOM 738 N N . ARG A 1 94 ? 7.700 1.537 -5.886 1.00 97.38 94 ARG A N 1
ATOM 739 C CA . ARG A 1 94 ? 8.776 1.910 -6.824 1.00 97.38 94 ARG A CA 1
ATOM 740 C C . ARG A 1 94 ? 8.472 3.263 -7.467 1.00 97.38 94 ARG A C 1
ATOM 742 O O . ARG A 1 94 ? 7.371 3.440 -7.990 1.00 97.38 94 ARG A O 1
ATOM 749 N N . ALA A 1 95 ? 9.470 4.141 -7.536 1.00 97.31 95 ALA A N 1
ATOM 750 C CA . ALA A 1 95 ? 9.375 5.462 -8.163 1.00 97.31 95 ALA A CA 1
ATOM 751 C C . ALA A 1 95 ? 8.930 5.396 -9.637 1.00 97.31 95 ALA A C 1
ATOM 753 O O . ALA A 1 95 ? 8.269 6.295 -10.144 1.00 97.31 95 ALA A O 1
ATOM 754 N N . THR A 1 96 ? 9.225 4.286 -10.321 1.00 96.75 96 THR A N 1
ATOM 755 C CA . THR A 1 96 ? 8.820 4.048 -11.714 1.00 96.75 96 THR A CA 1
ATOM 756 C C . THR A 1 96 ? 7.329 3.745 -11.896 1.00 96.75 96 THR A C 1
ATOM 758 O O . THR A 1 96 ? 6.843 3.744 -13.025 1.00 96.75 96 THR A O 1
ATOM 761 N N . GLN A 1 97 ? 6.563 3.506 -10.825 1.00 95.38 97 GLN A N 1
ATOM 762 C CA . GLN A 1 97 ? 5.111 3.292 -10.900 1.00 95.38 97 GLN A CA 1
ATOM 763 C C . GLN A 1 97 ? 4.351 4.621 -10.781 1.00 95.38 97 GLN A C 1
ATOM 765 O O . GLN A 1 97 ? 3.577 4.832 -9.847 1.00 95.38 97 GLN A O 1
ATOM 770 N N . VAL A 1 98 ? 4.573 5.506 -11.756 1.00 95.94 98 VAL A N 1
ATOM 771 C CA . VAL A 1 98 ? 4.080 6.896 -11.765 1.00 95.94 98 VAL A CA 1
ATOM 772 C C . VAL A 1 98 ? 2.557 6.990 -11.609 1.00 95.94 98 VAL A C 1
ATOM 774 O O . VAL A 1 98 ? 2.070 7.849 -10.880 1.00 95.94 98 VAL A O 1
ATOM 777 N N . ASP A 1 99 ? 1.794 6.086 -12.227 1.00 93.25 99 ASP A N 1
ATOM 778 C CA . ASP A 1 99 ? 0.328 6.079 -12.105 1.00 93.25 99 ASP A CA 1
ATOM 779 C C . ASP A 1 99 ? -0.138 5.779 -10.676 1.00 93.25 99 ASP A C 1
ATOM 781 O O . ASP A 1 99 ? -1.095 6.382 -10.193 1.00 93.25 99 ASP A O 1
ATOM 785 N N . ALA A 1 100 ? 0.544 4.861 -9.982 1.00 94.38 100 ALA A N 1
ATOM 786 C CA . ALA A 1 100 ? 0.232 4.539 -8.594 1.00 94.38 100 ALA A CA 1
ATOM 787 C C . ALA A 1 100 ? 0.590 5.711 -7.673 1.00 94.38 100 ALA A C 1
ATOM 789 O O . ALA A 1 100 ? -0.217 6.072 -6.822 1.00 94.38 100 ALA A O 1
ATOM 790 N N . VAL A 1 101 ? 1.755 6.332 -7.887 1.00 97.06 101 VAL A N 1
ATOM 791 C CA . VAL A 1 101 ? 2.180 7.545 -7.168 1.00 97.06 101 VAL A CA 1
ATOM 792 C C . VAL A 1 101 ? 1.123 8.643 -7.294 1.00 97.06 101 VAL A C 1
ATOM 794 O O . VAL A 1 101 ? 0.567 9.070 -6.284 1.00 97.06 101 VAL A O 1
ATOM 797 N N . ARG A 1 102 ? 0.750 9.009 -8.526 1.00 96.56 102 ARG A N 1
ATOM 798 C CA . ARG A 1 102 ? -0.267 10.039 -8.789 1.00 96.56 102 ARG A CA 1
ATOM 799 C C . ARG A 1 102 ? -1.613 9.703 -8.155 1.00 96.56 102 ARG A C 1
ATOM 801 O O . ARG A 1 102 ? -2.267 10.582 -7.602 1.00 96.56 102 ARG A O 1
ATOM 808 N N . LEU A 1 103 ? -2.029 8.438 -8.228 1.00 96.12 103 LEU A N 1
ATOM 809 C CA . LEU A 1 103 ? -3.269 7.979 -7.611 1.00 96.12 103 LEU A CA 1
ATOM 810 C C . LEU A 1 103 ? -3.248 8.198 -6.094 1.00 96.12 103 LEU A C 1
ATOM 812 O O . LEU A 1 103 ? -4.162 8.821 -5.561 1.00 96.12 103 LEU A O 1
ATOM 816 N N . PHE A 1 104 ? -2.223 7.717 -5.397 1.00 97.81 104 PHE A N 1
ATOM 817 C CA . PHE A 1 104 ? -2.152 7.863 -3.945 1.00 97.81 104 PHE A CA 1
ATOM 818 C C . PHE A 1 104 ? -2.002 9.326 -3.507 1.00 97.81 104 PHE A C 1
ATOM 820 O O . PHE A 1 104 ? -2.671 9.740 -2.560 1.00 97.81 104 PHE A O 1
ATOM 827 N N . GLU A 1 105 ? -1.213 10.129 -4.221 1.00 97.94 105 GLU A N 1
ATOM 828 C CA . GLU A 1 105 ? -1.097 11.572 -3.963 1.00 97.94 105 GLU A CA 1
ATOM 829 C C . GLU A 1 105 ? -2.439 12.292 -4.141 1.00 97.94 105 GLU A C 1
ATOM 831 O O . GLU A 1 105 ? -2.839 13.071 -3.276 1.00 97.94 105 GLU A O 1
ATOM 836 N N . SER A 1 106 ? -3.200 11.966 -5.194 1.00 97.56 106 SER A N 1
ATOM 837 C CA . SER A 1 106 ? -4.545 12.529 -5.406 1.00 97.56 106 SER A CA 1
ATOM 838 C C . SER A 1 106 ? -5.539 12.167 -4.295 1.00 97.56 106 SER A C 1
ATOM 840 O O . SER A 1 106 ? -6.513 12.882 -4.070 1.00 97.56 106 SER A O 1
ATOM 842 N N . LEU A 1 107 ? -5.279 11.073 -3.574 1.00 97.62 107 LEU A N 1
ATOM 843 C CA . LEU A 1 107 ? -6.059 10.628 -2.421 1.00 97.62 107 LEU A CA 1
ATOM 844 C C . LEU A 1 107 ? -5.523 11.185 -1.093 1.00 97.62 107 LEU A C 1
ATOM 846 O O . LEU A 1 107 ? -6.003 10.785 -0.032 1.00 97.62 107 LEU A O 1
ATOM 850 N N . GLY A 1 108 ? -4.558 12.108 -1.113 1.00 97.88 108 GLY A N 1
ATOM 851 C CA . GLY A 1 108 ? -4.035 12.769 0.084 1.00 97.88 108 GLY A CA 1
ATOM 852 C C . GLY A 1 108 ? -3.031 11.935 0.880 1.00 97.88 108 GLY A C 1
ATOM 853 O O . GLY A 1 108 ? -2.911 12.124 2.090 1.00 97.88 108 GLY A O 1
ATOM 854 N N . PHE A 1 109 ? -2.339 10.990 0.239 1.00 98.50 109 PHE A N 1
ATOM 855 C CA . PHE A 1 109 ? -1.141 10.391 0.824 1.00 98.50 109 PHE A CA 1
ATOM 856 C C . PHE A 1 109 ? 0.059 11.317 0.638 1.00 98.50 109 PHE A C 1
ATOM 858 O O . PHE A 1 109 ? 0.310 11.825 -0.451 1.00 98.50 109 PHE A O 1
ATOM 865 N N . GLU A 1 110 ? 0.828 11.488 1.705 1.00 98.44 110 GLU A N 1
ATOM 866 C CA . GLU A 1 110 ? 1.988 12.368 1.763 1.00 98.44 110 GLU A CA 1
ATOM 867 C C . GLU A 1 110 ? 3.274 11.556 1.605 1.00 98.44 110 GLU A C 1
ATOM 869 O O . GLU A 1 110 ? 3.515 10.602 2.357 1.00 98.44 110 GLU A O 1
ATOM 874 N N . HIS A 1 111 ? 4.103 11.945 0.636 1.00 98.50 111 HIS A N 1
ATOM 875 C CA . HIS A 1 111 ? 5.457 11.424 0.460 1.00 98.50 111 HIS A CA 1
ATOM 876 C C . HIS A 1 111 ? 6.350 11.928 1.596 1.00 98.50 111 HIS A C 1
ATOM 878 O O . HIS A 1 111 ? 6.427 13.132 1.829 1.00 98.50 111 HIS A O 1
ATOM 884 N N . TRP A 1 112 ? 7.033 11.026 2.304 1.00 98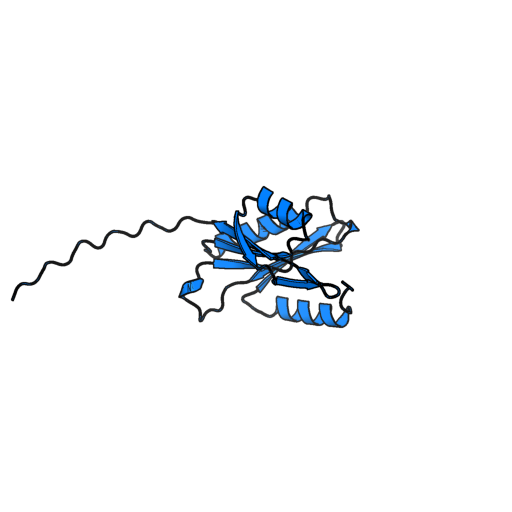.12 112 TRP A N 1
ATOM 885 C CA . TRP A 1 112 ? 7.914 11.411 3.418 1.00 98.12 112 TRP A CA 1
ATOM 886 C C . TRP A 1 112 ? 9.349 10.895 3.290 1.00 98.12 112 TRP A C 1
ATOM 888 O O . TRP A 1 112 ? 10.217 11.316 4.053 1.00 98.12 112 TRP A O 1
ATOM 898 N N . GLY A 1 113 ? 9.631 10.001 2.340 1.00 98.50 113 GLY A N 1
ATOM 899 C CA . GLY A 1 113 ? 10.971 9.447 2.191 1.00 98.50 113 GLY A CA 1
ATOM 900 C C . GLY A 1 113 ? 11.192 8.701 0.885 1.00 98.50 113 GLY A C 1
ATOM 901 O O . GLY A 1 113 ? 10.256 8.204 0.259 1.00 98.50 113 GLY A O 1
ATOM 902 N N . THR A 1 114 ? 12.456 8.597 0.485 1.00 98.69 114 THR A N 1
ATOM 903 C CA . THR A 1 114 ? 12.878 7.835 -0.693 1.00 98.69 114 THR A CA 1
ATOM 904 C C . THR A 1 114 ? 14.040 6.928 -0.315 1.00 98.69 114 THR A C 1
ATOM 906 O O . THR A 1 114 ? 15.043 7.404 0.210 1.00 98.69 114 THR A O 1
ATOM 909 N N . ASN A 1 115 ? 13.924 5.633 -0.603 1.00 98.44 115 ASN A N 1
ATOM 910 C CA . ASN A 1 115 ? 15.059 4.716 -0.582 1.00 98.44 115 ASN A CA 1
ATOM 911 C C . ASN A 1 115 ? 15.653 4.654 -2.000 1.00 98.44 115 ASN A C 1
ATOM 913 O O . ASN A 1 115 ? 14.942 4.218 -2.908 1.00 98.44 115 ASN A O 1
ATOM 917 N N . PRO A 1 116 ? 16.917 5.067 -2.219 1.00 98.12 116 PRO A N 1
ATOM 918 C CA . PRO A 1 116 ? 17.534 5.056 -3.547 1.00 98.12 116 PRO A CA 1
ATOM 919 C C . PRO A 1 116 ? 17.762 3.641 -4.108 1.00 98.12 116 PRO A C 1
ATOM 921 O O . PRO A 1 116 ? 17.851 3.485 -5.320 1.00 98.12 116 PRO A O 1
ATOM 924 N N . ALA A 1 117 ? 17.809 2.613 -3.255 1.00 97.94 117 ALA A N 1
ATOM 925 C CA . ALA A 1 117 ? 18.042 1.215 -3.621 1.00 97.94 117 ALA A CA 1
ATOM 926 C C . ALA A 1 117 ? 16.880 0.324 -3.145 1.00 97.94 117 ALA A C 1
ATOM 928 O O . ALA A 1 117 ? 17.060 -0.627 -2.385 1.00 97.94 117 ALA A O 1
ATOM 929 N N . TYR A 1 118 ? 15.656 0.670 -3.547 1.00 97.94 118 TYR A N 1
ATOM 930 C CA . TYR A 1 118 ? 14.442 -0.012 -3.093 1.00 97.94 118 TYR A CA 1
ATOM 931 C C . TYR A 1 118 ? 14.196 -1.344 -3.811 1.00 97.94 118 TYR A C 1
ATOM 933 O O . TYR A 1 118 ? 13.778 -2.317 -3.186 1.00 97.94 118 TYR A O 1
ATOM 941 N N . ALA A 1 119 ? 14.429 -1.396 -5.123 1.00 97.25 119 ALA A N 1
ATOM 942 C CA . ALA A 1 119 ? 14.213 -2.599 -5.921 1.00 97.25 119 ALA A CA 1
ATOM 943 C C . ALA A 1 119 ? 15.323 -2.791 -6.950 1.00 97.25 119 ALA A C 1
ATOM 945 O O . ALA A 1 119 ? 15.868 -1.818 -7.455 1.00 97.25 119 ALA A O 1
ATOM 946 N N . LEU A 1 120 ? 15.592 -4.047 -7.303 1.00 96.88 120 LEU A N 1
ATOM 947 C CA . LEU A 1 120 ? 16.427 -4.415 -8.442 1.00 96.88 120 LEU A CA 1
ATOM 948 C C . LEU A 1 120 ? 15.514 -4.806 -9.609 1.00 96.88 120 LEU A C 1
ATOM 950 O O . LEU A 1 120 ? 14.710 -5.735 -9.478 1.00 96.88 120 LEU A O 1
ATOM 954 N N . VAL A 1 121 ? 15.603 -4.096 -10.731 1.00 95.50 121 VAL A N 1
ATOM 955 C CA . VAL A 1 121 ? 14.809 -4.369 -11.937 1.00 95.50 121 VAL A CA 1
ATOM 956 C C . VAL A 1 121 ? 15.752 -4.428 -13.124 1.00 95.50 121 VAL A C 1
ATOM 958 O O . VAL A 1 121 ? 16.430 -3.455 -13.409 1.00 95.50 121 VAL A O 1
ATOM 961 N N . ASP A 1 122 ? 15.798 -5.584 -13.788 1.00 94.12 122 ASP A N 1
ATOM 962 C CA . ASP A 1 122 ? 16.598 -5.805 -14.999 1.00 94.12 122 ASP A CA 1
ATOM 963 C C . ASP A 1 122 ? 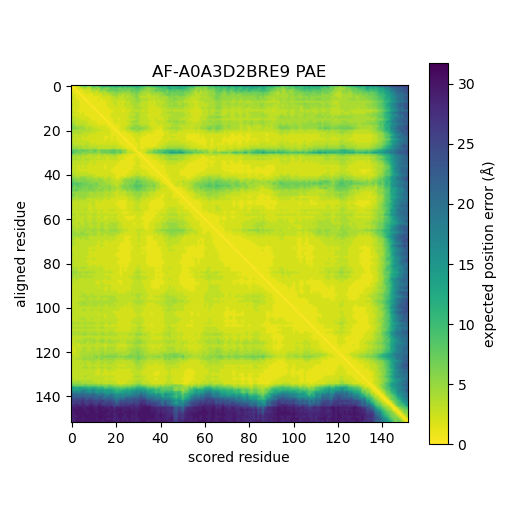18.092 -5.415 -14.843 1.00 94.12 122 ASP A C 1
ATOM 965 O O . ASP A 1 122 ? 18.755 -5.057 -15.806 1.00 94.12 122 ASP A O 1
ATOM 969 N N . GLY A 1 123 ? 18.630 -5.537 -13.618 1.00 95.19 123 GLY A N 1
ATOM 970 C CA . GLY A 1 123 ? 20.023 -5.217 -13.268 1.00 95.19 123 GLY A CA 1
ATOM 971 C C . GLY A 1 123 ? 20.224 -3.846 -12.615 1.00 95.19 123 GLY A C 1
ATOM 972 O O . GLY A 1 123 ? 21.256 -3.633 -11.982 1.00 95.19 123 GLY A O 1
ATOM 973 N N . ASP A 1 124 ? 19.221 -2.970 -12.669 1.00 96.69 124 ASP A N 1
ATOM 974 C CA . ASP A 1 124 ? 19.314 -1.602 -12.165 1.00 96.69 124 ASP A CA 1
ATOM 975 C C . ASP A 1 124 ? 18.646 -1.433 -10.798 1.00 96.69 124 ASP A C 1
ATOM 977 O O . ASP A 1 124 ? 17.562 -1.967 -10.527 1.00 96.69 124 ASP A O 1
ATOM 981 N N . LEU A 1 125 ? 19.287 -0.647 -9.928 1.00 98.25 125 LEU A N 1
ATOM 982 C CA . LEU A 1 125 ? 18.690 -0.210 -8.670 1.00 98.25 125 LEU A CA 1
ATOM 983 C C . LEU A 1 125 ? 17.692 0.916 -8.936 1.00 98.25 125 LEU A C 1
ATOM 985 O O . LEU A 1 125 ? 18.034 1.980 -9.448 1.00 98.25 125 LEU A O 1
ATOM 989 N N . ILE A 1 126 ? 16.445 0.672 -8.550 1.00 98.19 126 ILE A N 1
ATOM 990 C CA . ILE A 1 126 ? 15.328 1.588 -8.721 1.00 98.19 126 ILE A CA 1
ATOM 991 C C . ILE A 1 126 ? 14.951 2.189 -7.362 1.00 98.19 126 ILE A C 1
ATOM 993 O O . ILE A 1 126 ? 14.704 1.432 -6.412 1.00 98.19 126 ILE A O 1
ATOM 997 N N . PRO A 1 127 ? 14.824 3.527 -7.265 1.00 98.62 127 PRO A N 1
ATOM 998 C CA . PRO A 1 127 ? 14.330 4.176 -6.063 1.00 98.62 127 PRO A CA 1
ATOM 999 C C . PRO A 1 127 ? 12.889 3.786 -5.722 1.00 98.62 127 PRO A C 1
ATOM 1001 O O . PRO A 1 127 ? 12.073 3.471 -6.594 1.00 98.62 127 PRO A O 1
ATOM 1004 N N . GLY A 1 128 ? 12.552 3.855 -4.441 1.00 98.50 128 GLY A N 1
ATOM 1005 C CA . GLY A 1 128 ? 11.200 3.651 -3.934 1.00 98.50 128 GLY A CA 1
ATOM 1006 C C . GLY A 1 128 ? 10.794 4.782 -3.014 1.00 98.50 128 GLY A C 1
ATOM 1007 O O . GLY A 1 128 ? 11.612 5.296 -2.254 1.00 98.50 128 GLY A O 1
ATOM 1008 N N . HIS A 1 129 ? 9.532 5.168 -3.098 1.00 98.69 129 HIS A N 1
ATOM 1009 C CA . HIS A 1 129 ? 8.939 6.225 -2.299 1.00 98.69 129 HIS A CA 1
ATOM 1010 C C . HIS A 1 129 ? 8.116 5.628 -1.167 1.00 98.69 129 HIS A C 1
ATOM 1012 O O . HIS A 1 129 ? 7.391 4.653 -1.371 1.00 98.69 129 HIS A O 1
ATOM 1018 N N . TYR A 1 130 ? 8.208 6.248 0.004 1.00 98.69 130 TYR A N 1
ATOM 1019 C CA . TYR A 1 130 ? 7.398 5.932 1.169 1.00 98.69 130 TYR A CA 1
ATOM 1020 C C . TYR A 1 130 ? 6.361 7.018 1.386 1.00 98.69 130 TYR A C 1
ATOM 1022 O O . TYR A 1 130 ? 6.679 8.208 1.451 1.00 98.69 130 TYR A O 1
ATOM 1030 N N . TYR A 1 131 ? 5.125 6.580 1.545 1.00 98.75 131 TYR A N 1
ATOM 1031 C CA . TYR A 1 131 ? 3.974 7.442 1.705 1.00 98.75 131 TYR A CA 1
ATOM 1032 C C . TYR A 1 131 ? 3.249 7.134 3.001 1.00 98.75 131 TYR A C 1
ATOM 1034 O O . TYR A 1 131 ? 3.324 6.029 3.549 1.00 98.75 131 TYR A O 1
ATOM 1042 N N . SER A 1 132 ? 2.513 8.126 3.487 1.00 98.38 132 SER A N 1
ATOM 1043 C CA . SER A 1 132 ? 1.649 7.953 4.642 1.00 98.38 132 SER A CA 1
ATOM 1044 C C . SER A 1 132 ? 0.419 8.847 4.571 1.00 98.38 132 SER A C 1
ATOM 1046 O O . SER A 1 132 ? 0.475 9.933 4.005 1.00 98.38 132 SER A O 1
ATOM 1048 N N . LYS A 1 133 ? -0.681 8.423 5.186 1.00 98.25 133 LYS A N 1
ATOM 1049 C CA . LYS A 1 133 ? -1.888 9.239 5.340 1.00 98.25 133 LYS A CA 1
ATOM 1050 C C . LYS A 1 133 ? -2.410 9.132 6.759 1.00 98.25 133 LYS A C 1
ATOM 1052 O O . LYS A 1 133 ? -2.615 8.029 7.272 1.00 98.25 133 LYS A O 1
ATOM 1057 N N . GLN A 1 134 ? -2.620 10.277 7.400 1.00 97.62 134 GLN A N 1
ATOM 1058 C CA . GLN A 1 134 ? -3.289 10.326 8.693 1.00 97.62 134 GLN A CA 1
ATOM 1059 C C . GLN A 1 134 ? -4.788 10.068 8.501 1.00 97.62 134 GLN A C 1
ATOM 1061 O O . GLN A 1 134 ? -5.465 10.777 7.762 1.00 97.62 134 GLN A O 1
ATOM 1066 N N . LEU A 1 135 ? -5.315 9.048 9.177 1.00 96.88 135 LEU A N 1
ATOM 1067 C CA . LEU A 1 135 ? -6.738 8.708 9.143 1.00 96.88 135 LEU A CA 1
ATOM 1068 C C . LEU A 1 135 ? -7.516 9.353 10.286 1.00 96.88 135 LEU A C 1
ATOM 1070 O O . LEU A 1 135 ? -8.699 9.659 10.132 1.00 96.88 135 LEU A O 1
ATOM 1074 N N . ARG A 1 136 ? -6.864 9.509 11.444 1.00 92.62 136 ARG A N 1
ATOM 1075 C CA . ARG A 1 136 ? -7.463 10.013 12.685 1.00 92.62 136 ARG A CA 1
ATOM 1076 C C . ARG A 1 136 ? -6.453 10.863 13.449 1.00 92.62 136 ARG A C 1
ATOM 1078 O O . ARG A 1 136 ? -5.244 10.631 13.390 1.00 92.62 136 ARG A O 1
ATOM 1085 N N . THR A 1 137 ? -6.944 11.835 14.207 1.00 88.25 137 THR A N 1
ATOM 1086 C CA . THR A 1 137 ? -6.105 12.639 15.100 1.00 88.25 137 THR A CA 1
ATOM 1087 C C . THR A 1 137 ? -5.876 11.918 16.425 1.00 88.25 137 THR A C 1
ATOM 1089 O O . THR A 1 137 ? -6.770 11.2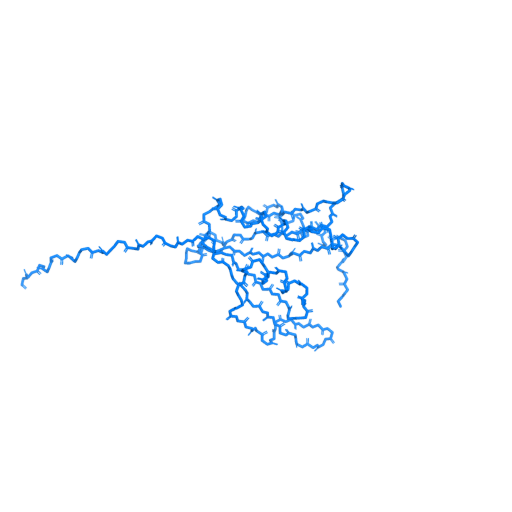61 16.961 1.00 88.25 137 THR A O 1
ATOM 1092 N N . LEU A 1 138 ? -4.663 12.037 16.971 1.00 81.50 138 LEU A N 1
ATOM 1093 C CA . LEU A 1 138 ? -4.389 11.581 18.331 1.00 81.50 138 LEU A CA 1
ATOM 1094 C C . LEU A 1 138 ? -5.197 12.430 19.323 1.00 81.50 138 LEU A C 1
ATOM 1096 O O . LEU A 1 138 ? -5.160 13.663 19.234 1.00 81.50 138 LEU A O 1
ATOM 1100 N N . PRO A 1 139 ? -5.873 11.816 20.309 1.00 73.94 139 PRO A N 1
ATOM 1101 C CA . PRO A 1 139 ? -6.468 12.566 21.402 1.00 73.94 139 PRO A CA 1
ATOM 1102 C C . PRO A 1 139 ? -5.393 13.401 22.105 1.00 73.94 139 PRO A C 1
ATOM 1104 O O . PRO A 1 139 ? -4.318 12.897 22.441 1.00 73.94 139 PRO A O 1
ATOM 1107 N N . LYS A 1 140 ? -5.674 14.684 22.358 1.00 75.88 140 LYS A N 1
ATOM 1108 C CA . LYS A 1 140 ? -4.755 15.546 23.114 1.00 75.88 140 LYS A CA 1
ATOM 1109 C C . LYS A 1 140 ? -4.495 14.915 24.484 1.00 75.88 140 LYS A C 1
ATOM 1111 O O . LYS A 1 140 ? -5.417 14.715 25.275 1.00 75.88 140 LYS A O 1
ATOM 1116 N N . ARG A 1 141 ? -3.229 14.619 24.782 1.00 77.88 141 ARG A N 1
ATOM 1117 C CA . ARG A 1 141 ? -2.819 14.051 26.071 1.00 77.88 141 ARG A CA 1
ATOM 1118 C C . ARG A 1 141 ? -3.179 15.042 27.186 1.00 77.88 141 ARG A C 1
ATOM 1120 O O . ARG A 1 141 ? -2.656 16.155 27.214 1.00 77.88 141 ARG A O 1
ATOM 1127 N N . LYS A 1 142 ? -4.068 14.660 28.114 1.00 66.31 142 LYS A N 1
ATOM 1128 C CA . LYS A 1 142 ? -4.352 15.475 29.309 1.00 66.31 142 LYS A CA 1
ATOM 1129 C C . LYS A 1 142 ? -3.035 15.669 30.070 1.00 66.31 142 LYS A C 1
ATOM 1131 O O . LYS A 1 142 ? -2.388 14.688 30.441 1.00 66.31 142 LYS A O 1
ATOM 1136 N N . ARG A 1 143 ? -2.615 16.924 30.283 1.00 65.81 143 ARG A N 1
ATOM 1137 C CA . ARG A 1 143 ? -1.436 17.243 31.108 1.00 65.81 143 ARG A CA 1
ATOM 1138 C C . ARG A 1 143 ? -1.631 16.588 32.476 1.00 65.81 143 ARG A C 1
ATOM 1140 O O . ARG A 1 143 ? -2.608 16.891 33.159 1.00 65.81 143 ARG A O 1
ATOM 1147 N N . ARG A 1 144 ? -0.719 15.696 32.885 1.00 63.69 144 ARG A N 1
ATOM 1148 C CA . ARG A 1 144 ? -0.671 15.217 34.275 1.00 63.69 144 ARG A CA 1
ATOM 1149 C C . ARG A 1 144 ? -0.488 16.456 35.155 1.00 63.69 144 ARG A C 1
ATOM 1151 O O . ARG A 1 144 ? 0.535 17.127 35.037 1.00 63.69 144 ARG A O 1
ATOM 1158 N N . LYS A 1 145 ? -1.482 16.790 35.988 1.00 55.25 145 LYS A N 1
ATOM 1159 C CA . LYS A 1 145 ? -1.301 17.778 37.061 1.00 55.25 145 LYS A CA 1
ATOM 1160 C C . LYS A 1 145 ? -0.137 17.276 37.917 1.00 55.25 145 LYS A C 1
ATOM 1162 O O . LYS A 1 145 ? -0.157 16.124 38.348 1.00 55.25 145 LYS A O 1
ATOM 1167 N N . GLY A 1 146 ? 0.902 18.100 38.046 1.00 52.38 146 GLY A N 1
ATOM 1168 C CA . GLY A 1 146 ? 2.135 17.755 38.747 1.00 52.38 146 GLY A CA 1
ATOM 1169 C C . GLY A 1 146 ? 1.836 17.214 40.140 1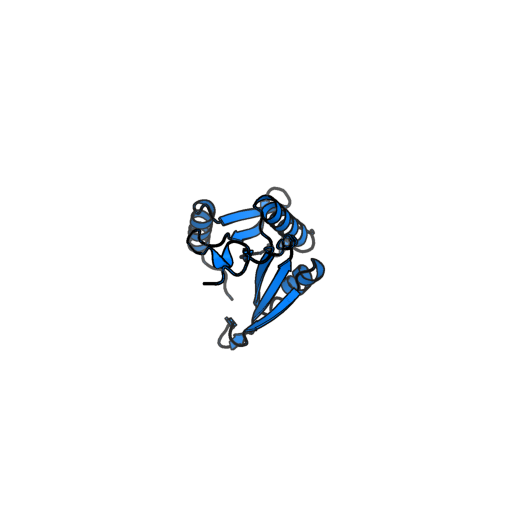.00 52.38 146 GLY A C 1
ATOM 1170 O O . GLY A 1 146 ? 1.038 17.794 40.877 1.00 52.38 146 GLY A O 1
ATOM 1171 N N . GLY A 1 147 ? 2.457 16.083 40.474 1.00 49.88 147 GLY A N 1
ATOM 1172 C CA . GLY A 1 147 ? 2.456 15.568 41.835 1.00 49.88 147 GLY A CA 1
ATOM 1173 C C . GLY A 1 147 ? 3.041 16.621 42.771 1.00 49.88 147 GLY A C 1
ATOM 1174 O O . GLY A 1 147 ? 4.055 17.245 42.452 1.00 49.88 147 GLY A O 1
ATOM 1175 N N . LYS A 1 148 ? 2.377 16.836 43.911 1.00 48.38 148 LYS A N 1
ATOM 1176 C CA . LYS A 1 148 ? 2.939 17.570 45.047 1.00 48.38 148 LYS A CA 1
ATOM 1177 C C . LYS A 1 148 ? 4.361 17.058 45.294 1.00 48.38 148 LYS A C 1
ATOM 1179 O O . LYS A 1 148 ? 4.543 15.863 45.511 1.00 48.38 148 LYS A O 1
ATOM 1184 N N . LYS A 1 149 ? 5.345 17.963 45.283 1.00 51.12 149 LYS A N 1
ATOM 1185 C CA . LYS A 1 149 ? 6.650 17.725 45.906 1.00 51.12 149 LYS A CA 1
ATOM 1186 C C . LYS A 1 149 ? 6.384 17.367 47.369 1.00 51.12 149 LYS A C 1
ATOM 1188 O O . LYS A 1 149 ? 6.000 18.235 48.148 1.00 51.12 149 LYS A O 1
ATOM 1193 N N . THR A 1 150 ? 6.540 16.103 47.737 1.00 47.44 150 THR A N 1
ATOM 1194 C CA . THR A 1 150 ? 6.712 15.717 49.136 1.00 47.44 150 THR A CA 1
ATOM 1195 C C . THR A 1 150 ? 8.134 16.089 49.523 1.00 47.44 150 THR A C 1
ATOM 1197 O O . THR A 1 150 ? 9.085 15.426 49.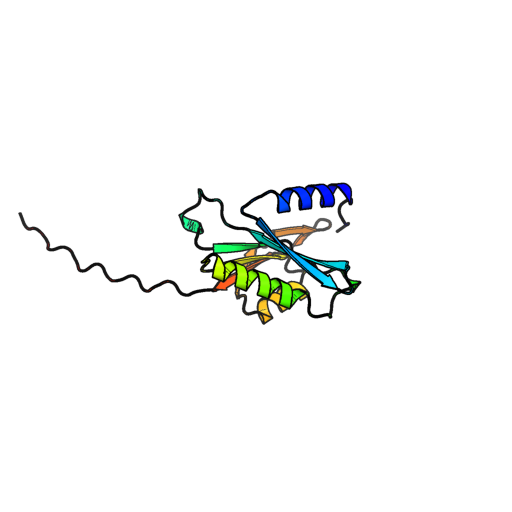119 1.00 47.44 150 THR A O 1
ATOM 1200 N N . SER A 1 151 ? 8.259 17.207 50.234 1.00 47.19 151 SER A N 1
ATOM 1201 C CA . SER A 1 151 ? 9.441 17.546 51.019 1.00 47.19 151 SER A CA 1
ATOM 1202 C C . SER A 1 151 ? 9.580 16.526 52.151 1.00 47.19 151 SER A C 1
ATOM 1204 O O . SER A 1 151 ? 8.606 16.239 52.850 1.00 47.19 151 SER A O 1
ATOM 1206 N N . LYS A 1 152 ? 10.781 15.975 52.292 1.00 49.28 152 LYS A N 1
ATOM 1207 C CA . LYS A 1 152 ? 11.371 15.554 53.559 1.00 49.28 152 LYS A CA 1
ATOM 1208 C C . LYS A 1 152 ? 12.778 16.123 53.599 1.00 49.28 152 LYS A C 1
ATOM 1210 O O . LYS A 1 152 ? 13.369 16.221 52.499 1.00 49.28 152 LYS A O 1
#

Secondary structure (DSSP, 8-state):
-PPPPHHHHHHHHHHHHH-TTEEEEEEEETTEEEEEEEEEPPPTT-GGGTTEEEEEEEEE-GGGTTSSHHHHHHHHHHHHHHHTT-SEEEEEEETT-HHHHHHHHHTTPEEEEEEEEEEEETTEEEEEEEEEEE-SPPPPPPP-PPP-----

Radius of gyration: 19.53 Å; Cα contacts (8 Å, |Δi|>4): 232; chains: 1; bounding box: 38×40×73 Å

Mean predicted aligned error: 5.69 Å

Foldseek 3Di:
DDDDDPVVVVVVVVVQVPDPQKDKDFFDDPNDGFWIKIKGQDPPVCPVCNQEIEIDDTDGHPVCPPVCRRLVRVVVSLVVCVVVPHFKYKYKDFPVPVVVVVSVVVVPKDWDDKDQQPDQDPNDRTIMTMTMDGSDDDDDPDPDPDDPPPDD

Sequence (152 aa):
LSPPPRAVLGRYFRGVVLVPERHLFVGRLEDRVAAAIQLQEPPRNNEAQAHSATLTTLFVAPWARGHGIGPRLIQAVEDRARELGYLRLNFDVRATQVDAVRLFESLGFEHWGTNPAYALVDGDLIPGHYYSKQLRTLPKRKRRKGGKKTSK

Nearest PDB structures (foldseek):
  2cnt-assembly4_D  TM=8.991E-01  e=3.224E-09  Salmonella enterica subsp. enterica serovar Typhimurium str. LT2
  5isv-assembly2_B  TM=8.938E-01  e=4.148E-09  Escherichia coli O157:H7
  5wph-assembly1_A  TM=8.762E-01  e=4.418E-09  Pseudomonas putida KT2440
  2j8n-assembly1_A  TM=8.084E-01  e=8.060E-10  Pseudomonas aeruginosa
  3dr8-assembly1_B  TM=8.545E-01  e=8.296E-09  unclassified

pLDDT: mean 92.22, std 11.56, range [47.19, 98.75]